Protein AF-0000000082578924 (afdb_homodimer)

Foldseek 3Di:
DPPPPPPPPDDPDAWDWDDDPQWIWTQGPPGDIDIHHPVVVVVVVVVVVVVVVVVVVVVVVVVPDD/DPPPPPPPPDDPDAWDWDDDPQWIWTQGPPRDIDIHHPVVVVVVVVVVVVVVVVVVVVVVVVVPPD

pLDDT: mean 81.55, std 20.31, range [29.62, 98.5]

Secondary structure (DSSP, 8-state):
----------B-SPPEEEEETTEEEEE-GGG-EEEE-HHHHHHHHHHHHHHHHHHHHHHHHHTS--/----------B-SPPEEEEETTEEEEE-GGG-EEEE-HHHHHHHHHHHHHHHHHHHHHHHHHTS--

Structure (mmCIF, N/CA/C/O backbone):
data_AF-0000000082578924-model_v1
#
loop_
_entity.id
_entity.type
_entity.pdbx_description
1 polymer 'Uncharacterized protein'
#
loop_
_atom_site.group_PDB
_atom_site.id
_atom_site.type_symbol
_atom_site.label_atom_id
_atom_site.label_alt_id
_atom_site.label_comp_id
_atom_site.label_asym_id
_atom_site.label_entity_id
_atom_site.label_seq_id
_atom_site.pdbx_PDB_ins_code
_atom_site.Cartn_x
_atom_site.Cartn_y
_atom_site.Cartn_z
_atom_site.occupancy
_atom_site.B_iso_or_equiv
_atom_site.auth_seq_id
_atom_site.auth_comp_id
_atom_site.auth_asym_id
_atom_site.auth_atom_id
_atom_site.pdbx_PDB_model_num
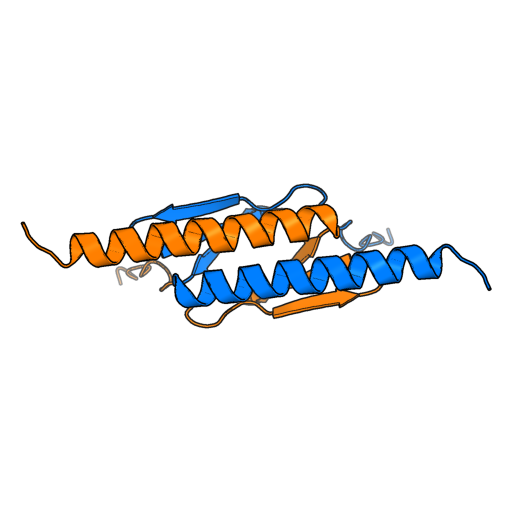ATOM 1 N N . MET A 1 1 ? -7.992 31.609 -16.219 1 29.62 1 MET A N 1
ATOM 2 C CA . MET A 1 1 ? -8.766 30.797 -15.289 1 29.62 1 MET A CA 1
ATOM 3 C C . MET A 1 1 ? -7.844 29.922 -14.438 1 29.62 1 MET A C 1
ATOM 5 O O . MET A 1 1 ? -7.117 29.078 -14.961 1 29.62 1 MET A O 1
ATOM 9 N N . GLY A 1 2 ? -7.016 30.5 -13.609 1 34.06 2 GLY A N 1
ATOM 10 C CA . GLY A 1 2 ? -5.934 29.906 -12.844 1 34.06 2 GLY A CA 1
ATOM 11 C C . GLY A 1 2 ? -6.324 28.609 -12.172 1 34.06 2 GLY A C 1
ATOM 12 O O . GLY A 1 2 ? -7.094 28.609 -11.203 1 34.06 2 GLY A O 1
ATOM 13 N N . GLN A 1 3 ? -6.754 27.672 -12.914 1 36.97 3 GLN A N 1
ATOM 14 C CA . GLN A 1 3 ? -7.219 26.422 -12.328 1 36.97 3 GLN A CA 1
ATOM 15 C C . GLN A 1 3 ? -6.293 25.969 -11.203 1 36.97 3 GLN A C 1
ATOM 17 O O . GLN A 1 3 ? -5.105 25.719 -11.43 1 36.97 3 GLN A O 1
ATOM 22 N N . LYS A 1 4 ? -6.391 26.547 -10.062 1 37.34 4 LYS A N 1
ATOM 23 C CA . LYS A 1 4 ? -5.66 26.109 -8.867 1 37.34 4 LYS A CA 1
ATOM 24 C C . LYS A 1 4 ? -5.566 24.594 -8.805 1 37.34 4 LYS A C 1
ATOM 26 O O . LYS A 1 4 ? -6.586 23.906 -8.805 1 37.34 4 LYS A O 1
ATOM 31 N N . ILE A 1 5 ? -4.918 24.016 -9.664 1 42.53 5 ILE A N 1
ATOM 32 C CA . ILE A 1 5 ? -4.688 22.594 -9.43 1 42.53 5 ILE A CA 1
ATOM 33 C C . ILE A 1 5 ? -4.594 22.328 -7.934 1 42.53 5 ILE A C 1
ATOM 35 O O . ILE A 1 5 ? -3.68 22.812 -7.262 1 42.53 5 ILE A O 1
ATOM 39 N N . SER A 1 6 ? -5.641 22.5 -7.27 1 46.88 6 SER A N 1
ATOM 40 C CA . SER A 1 6 ? -5.621 22.156 -5.852 1 46.88 6 SER A CA 1
ATOM 41 C C . SER A 1 6 ? -4.941 20.812 -5.621 1 46.88 6 SER A C 1
ATOM 43 O O . SER A 1 6 ? -5.141 19.875 -6.387 1 46.88 6 SER A O 1
ATOM 45 N N . PRO A 1 7 ? -3.699 20.844 -5.16 1 52.88 7 PRO A N 1
ATOM 46 C CA . PRO A 1 7 ? -3.066 19.562 -4.828 1 52.88 7 PRO A CA 1
ATOM 47 C C . PRO A 1 7 ? -4.078 18.484 -4.418 1 52.88 7 PRO A C 1
ATOM 49 O O . PRO A 1 7 ? -5.117 18.812 -3.836 1 52.88 7 PRO A O 1
ATOM 52 N N . ALA A 1 8 ? -4.344 17.578 -5.312 1 62.62 8 ALA A N 1
ATOM 53 C CA . ALA A 1 8 ? -5.324 16.531 -5.027 1 62.62 8 ALA A CA 1
ATOM 54 C C . ALA A 1 8 ? -5.383 16.234 -3.531 1 62.62 8 ALA A C 1
ATOM 56 O O . ALA A 1 8 ? -4.355 16.234 -2.848 1 62.62 8 ALA A O 1
ATOM 57 N N . GLU A 1 9 ? -6.465 16.641 -2.877 1 82.75 9 GLU A N 1
ATOM 58 C CA . GLU A 1 9 ? -6.699 16.266 -1.482 1 82.75 9 GLU A CA 1
ATOM 59 C C . GLU A 1 9 ? -6.332 14.812 -1.226 1 82.75 9 GLU A C 1
ATOM 61 O O . GLU A 1 9 ? -6.598 13.938 -2.059 1 82.75 9 GLU A O 1
ATOM 66 N N . PRO A 1 10 ? -5.543 14.594 -0.191 1 90.19 10 PRO A N 1
ATOM 67 C CA . PRO A 1 10 ? -5.203 13.203 0.144 1 90.19 10 PRO A CA 1
ATOM 68 C C . PRO A 1 10 ? -6.438 12.312 0.273 1 90.19 10 PRO A C 1
ATOM 70 O O . PRO A 1 10 ? -7.473 12.758 0.774 1 90.19 10 PRO A O 1
ATOM 73 N N . ALA A 1 11 ? -6.301 11.109 -0.354 1 91.19 11 ALA A N 1
ATOM 74 C CA . ALA A 1 11 ? -7.402 10.156 -0.279 1 91.19 11 ALA A CA 1
ATOM 75 C C . ALA A 1 11 ? -7.723 9.797 1.17 1 91.19 11 ALA A C 1
ATOM 77 O O . ALA A 1 11 ? -6.82 9.516 1.962 1 91.19 11 ALA A O 1
ATOM 78 N N . GLU A 1 12 ? -8.992 9.828 1.505 1 92.62 12 GLU A N 1
ATOM 79 C CA . GLU A 1 12 ? -9.43 9.453 2.846 1 92.62 12 GLU A CA 1
ATOM 80 C C . GLU A 1 12 ? -9.797 7.973 2.914 1 92.62 12 GLU A C 1
ATOM 82 O O . GLU A 1 12 ? -9.805 7.379 3.994 1 92.62 12 GLU A O 1
ATOM 87 N N . ASP A 1 13 ? -10.172 7.496 1.683 1 91.31 13 ASP A N 1
ATOM 88 C CA . ASP A 1 13 ? -10.516 6.078 1.634 1 91.31 13 ASP A CA 1
ATOM 89 C C . ASP A 1 13 ? -9.273 5.227 1.354 1 91.31 13 ASP A C 1
ATOM 91 O O . ASP A 1 13 ? -8.469 5.562 0.488 1 91.31 13 ASP A O 1
ATOM 95 N N . PRO A 1 14 ? -9.125 4.164 2.109 1 93.25 14 PRO A N 1
ATOM 96 C CA . PRO A 1 14 ? -8 3.262 1.853 1 93.25 14 PRO A CA 1
ATOM 97 C C . PRO A 1 14 ? -8.102 2.566 0.497 1 93.25 14 PRO A C 1
ATOM 99 O O . PRO A 1 14 ? -9.195 2.445 -0.059 1 93.25 14 PRO A O 1
ATOM 102 N N . GLY A 1 15 ? -6.992 2.148 0.042 1 91.31 15 GLY A N 1
ATOM 103 C CA . GLY A 1 15 ? -6.984 1.265 -1.113 1 91.31 15 GLY A CA 1
ATOM 104 C C . GLY A 1 15 ? -7.512 -0.124 -0.806 1 91.31 15 GLY A C 1
ATOM 105 O O . GLY A 1 15 ? -7.594 -0.519 0.359 1 91.31 15 GLY A O 1
ATOM 106 N N . VAL A 1 16 ? -7.902 -0.778 -1.929 1 93.94 16 VAL A N 1
ATOM 107 C CA . VAL A 1 16 ? -8.359 -2.156 -1.802 1 93.94 16 VAL A CA 1
ATOM 108 C C . VAL A 1 16 ? -7.281 -3.109 -2.311 1 93.94 16 VAL A C 1
ATOM 110 O O . VAL A 1 16 ? -6.805 -2.971 -3.439 1 93.94 16 VAL A O 1
ATOM 113 N N . ALA A 1 17 ? -6.863 -3.971 -1.396 1 95.06 17 ALA A N 1
ATOM 114 C CA . ALA A 1 17 ? -5.848 -4.961 -1.752 1 95.06 17 ALA A CA 1
ATOM 115 C C . ALA A 1 17 ? -6.445 -6.363 -1.81 1 95.06 17 ALA A C 1
ATOM 117 O O . ALA A 1 17 ? -7.094 -6.805 -0.86 1 95.06 17 ALA A O 1
ATOM 118 N N . THR A 1 18 ? -6.164 -7.027 -2.936 1 95.44 18 THR A N 1
ATOM 119 C CA . THR A 1 18 ? -6.688 -8.383 -3.1 1 95.44 18 THR A CA 1
ATOM 120 C C . THR A 1 18 ? -5.598 -9.328 -3.596 1 95.44 18 THR A C 1
ATOM 122 O O . THR A 1 18 ? -4.637 -8.891 -4.23 1 95.44 18 THR A O 1
ATOM 125 N N . ALA A 1 19 ? -5.777 -10.555 -3.221 1 95.88 19 ALA A N 1
ATOM 126 C CA . ALA A 1 19 ? -4.898 -11.617 -3.703 1 95.88 19 ALA A CA 1
ATOM 127 C C . ALA A 1 19 ? -5.57 -12.43 -4.805 1 95.88 19 ALA A C 1
ATOM 129 O O . ALA A 1 19 ? -6.695 -12.906 -4.633 1 95.88 19 ALA A O 1
ATOM 130 N N . GLU A 1 20 ? -4.828 -12.523 -5.902 1 93.19 20 GLU A N 1
ATOM 131 C CA . GLU A 1 20 ? -5.344 -13.305 -7.02 1 93.19 20 GLU A CA 1
ATOM 132 C C . GLU A 1 20 ? -4.227 -14.07 -7.719 1 93.19 20 GLU A C 1
ATOM 134 O O . GLU A 1 20 ? -3.324 -13.469 -8.305 1 93.19 20 GLU A O 1
ATOM 139 N N . GLN A 1 21 ? -4.336 -15.398 -7.68 1 91.88 21 GLN A N 1
ATOM 140 C CA . GLN A 1 21 ? -3.416 -16.297 -8.367 1 91.88 21 GLN A CA 1
ATOM 141 C C . GLN A 1 21 ? -1.971 -16.016 -7.969 1 91.88 21 GLN A C 1
ATOM 143 O O . GLN A 1 21 ? -1.092 -15.906 -8.828 1 91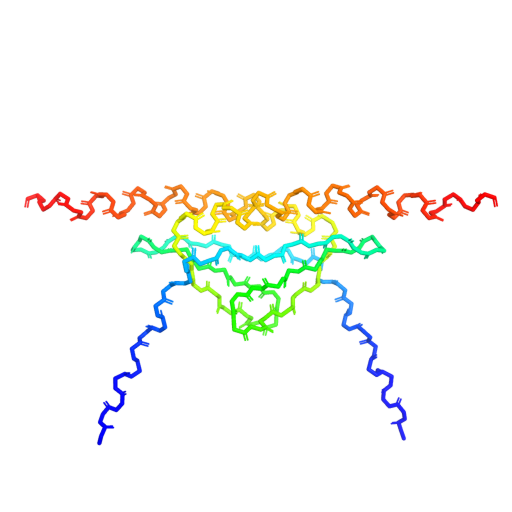.88 21 GLN A O 1
ATOM 148 N N . GLY A 1 22 ? -1.767 -15.719 -6.816 1 95.44 22 GLY A N 1
ATOM 149 C CA . GLY A 1 22 ? -0.418 -15.562 -6.293 1 95.44 22 GLY A CA 1
ATOM 150 C C . GLY A 1 22 ? 0.117 -14.156 -6.434 1 95.44 22 GLY A C 1
ATOM 151 O O . GLY A 1 22 ? 1.311 -13.914 -6.242 1 95.44 22 GLY A O 1
ATOM 152 N N . VAL A 1 23 ? -0.797 -13.234 -6.898 1 94.06 23 VAL A N 1
ATOM 153 C CA . VAL A 1 23 ? -0.417 -11.844 -7.102 1 94.06 23 VAL A CA 1
ATOM 154 C C . VAL A 1 23 ? -1.31 -10.93 -6.258 1 94.06 23 VAL A C 1
ATOM 156 O O . VAL A 1 23 ? -2.463 -11.273 -5.98 1 94.06 23 VAL A O 1
ATOM 159 N N . VAL A 1 24 ? -0.687 -9.828 -5.816 1 95.12 24 VAL A N 1
ATOM 160 C CA . VAL A 1 24 ? -1.464 -8.844 -5.062 1 95.12 24 VAL A CA 1
ATOM 161 C C . VAL A 1 24 ? -1.879 -7.699 -5.984 1 95.12 24 VAL A C 1
ATOM 163 O O . VAL A 1 24 ? -1.05 -7.148 -6.715 1 95.12 24 VAL A O 1
ATOM 166 N N . LEU A 1 25 ? -3.174 -7.383 -5.957 1 92.81 25 LEU A N 1
ATOM 167 C CA . LEU A 1 25 ? -3.723 -6.242 -6.68 1 92.81 25 LEU A CA 1
ATOM 168 C C . LEU A 1 25 ? -4.121 -5.129 -5.711 1 92.81 25 LEU A C 1
ATOM 170 O O . LEU A 1 25 ? -4.801 -5.379 -4.719 1 92.81 25 LEU A O 1
ATOM 174 N N . LEU A 1 26 ? -3.561 -3.969 -5.953 1 91.38 26 LEU A N 1
ATOM 175 C CA . LEU A 1 26 ? -3.967 -2.801 -5.18 1 91.38 26 LEU A CA 1
ATOM 176 C C . LEU A 1 26 ? -4.781 -1.837 -6.035 1 91.38 26 LEU A C 1
ATOM 178 O O . LEU A 1 26 ? -4.277 -1.309 -7.031 1 91.38 26 LEU A O 1
ATOM 182 N N . ASP A 1 27 ? -5.988 -1.695 -5.633 1 87.81 27 ASP A N 1
ATOM 183 C CA . ASP A 1 27 ? -6.855 -0.686 -6.234 1 87.81 27 ASP A CA 1
ATOM 184 C C . ASP A 1 27 ? -6.879 0.589 -5.395 1 87.81 27 ASP A C 1
ATOM 186 O O . ASP A 1 27 ? -7.48 0.617 -4.316 1 87.81 27 ASP A O 1
ATOM 190 N N . GLY A 1 28 ? -5.98 1.519 -5.715 1 79.56 28 GLY A N 1
ATOM 191 C CA . GLY A 1 28 ? -5.914 2.791 -5.016 1 79.56 28 GLY A CA 1
ATOM 192 C C . GLY A 1 28 ? -6.957 3.787 -5.488 1 79.56 28 GLY A C 1
ATOM 193 O O . GLY A 1 28 ? -7.816 3.451 -6.305 1 79.56 28 GLY A O 1
ATOM 194 N N . PRO A 1 29 ? -6.859 4.977 -4.836 1 68.88 29 PRO A N 1
ATOM 195 C CA . PRO A 1 29 ? -7.738 6.055 -5.293 1 68.88 29 PRO A CA 1
ATOM 196 C C . PRO A 1 29 ? -7.461 6.473 -6.734 1 68.88 29 PRO A C 1
ATOM 198 O O . PRO A 1 29 ? -6.344 6.285 -7.23 1 68.88 29 PRO A O 1
ATOM 201 N N . ASP A 1 30 ? -8.648 6.773 -7.586 1 64.81 30 ASP A N 1
ATOM 202 C CA . ASP A 1 30 ? -8.656 7.312 -8.945 1 64.81 30 ASP A CA 1
ATOM 203 C C . ASP A 1 30 ? -8.523 6.195 -9.977 1 64.81 30 ASP A C 1
ATOM 205 O O . ASP A 1 30 ? -8.109 6.441 -11.109 1 64.81 30 ASP A O 1
ATOM 209 N N . GLY A 1 31 ? -8.5 5.043 -9.555 1 67.19 31 GLY A N 1
ATOM 210 C CA . GLY A 1 31 ? -8.5 3.939 -10.508 1 67.19 31 GLY A CA 1
ATOM 211 C C . GLY A 1 31 ? -7.121 3.354 -10.742 1 67.19 31 GLY A C 1
ATOM 212 O O . GLY A 1 31 ? -6.879 2.705 -11.758 1 67.19 31 GLY A O 1
ATOM 213 N N . VAL A 1 32 ? -6.25 3.725 -9.805 1 68.25 32 VAL A N 1
ATOM 214 C CA . VAL A 1 32 ? -4.906 3.164 -9.914 1 68.25 32 VAL A CA 1
ATOM 215 C C . VAL A 1 32 ? -4.926 1.692 -9.508 1 68.25 32 VAL A C 1
ATOM 217 O O . VAL A 1 32 ? -5.438 1.343 -8.445 1 68.25 32 VAL A O 1
ATOM 220 N N . ALA A 1 33 ? -4.598 0.827 -10.547 1 78.19 33 ALA A N 1
ATOM 221 C CA . ALA A 1 33 ? -4.469 -0.602 -10.273 1 78.19 33 ALA A CA 1
ATOM 222 C C . ALA A 1 33 ? -3.02 -1.061 -10.414 1 78.19 33 ALA A C 1
ATOM 224 O O . ALA A 1 33 ? -2.404 -0.883 -11.469 1 78.19 33 ALA A O 1
ATOM 225 N N . ILE A 1 34 ? -2.475 -1.57 -9.281 1 84.75 34 ILE A N 1
ATOM 226 C CA . ILE A 1 34 ? -1.1 -2.055 -9.242 1 84.75 34 ILE A CA 1
ATOM 227 C C . ILE A 1 34 ? -1.087 -3.545 -8.914 1 84.75 34 ILE A C 1
ATOM 229 O O . ILE A 1 34 ? -1.814 -3.998 -8.023 1 84.75 34 ILE A O 1
ATOM 233 N N . ALA A 1 35 ? -0.303 -4.168 -9.75 1 90.19 35 ALA A N 1
ATOM 234 C CA . ALA A 1 35 ? -0.047 -5.57 -9.438 1 90.19 35 ALA A CA 1
ATOM 235 C C . ALA A 1 35 ? 1.362 -5.762 -8.883 1 90.19 35 ALA A C 1
ATOM 237 O O . ALA A 1 35 ? 2.328 -5.227 -9.43 1 90.19 35 ALA A O 1
ATOM 238 N N . MET A 1 36 ? 1.429 -6.551 -7.742 1 93.12 36 MET A N 1
ATOM 239 C CA . MET A 1 36 ? 2.707 -6.773 -7.07 1 93.12 36 MET A CA 1
ATOM 240 C C . MET A 1 36 ? 2.871 -8.242 -6.691 1 93.12 36 MET A C 1
ATOM 242 O O . MET A 1 36 ? 1.883 -8.953 -6.508 1 93.12 36 MET A O 1
ATOM 246 N N . THR A 1 37 ? 4.188 -8.633 -6.633 1 95.56 37 THR A N 1
ATOM 247 C CA . THR A 1 37 ? 4.465 -9.914 -5.996 1 95.56 37 THR A CA 1
ATOM 248 C C . THR A 1 37 ? 4.121 -9.867 -4.512 1 95.56 37 THR A C 1
ATOM 250 O O . THR A 1 37 ? 4.047 -8.789 -3.918 1 95.56 37 THR A O 1
ATOM 253 N N . PRO A 1 38 ? 3.895 -11.055 -3.957 1 96.81 38 PRO A N 1
ATOM 254 C CA . PRO A 1 38 ? 3.607 -11.086 -2.52 1 96.81 38 PRO A CA 1
ATOM 255 C C . PRO A 1 38 ? 4.695 -10.414 -1.687 1 96.81 38 PRO A C 1
ATOM 257 O O . PRO A 1 38 ? 4.391 -9.672 -0.747 1 96.81 38 PRO A O 1
ATOM 260 N N . ARG A 1 39 ? 5.848 -10.578 -2.086 1 96.88 39 ARG A N 1
ATOM 261 C CA . ARG A 1 39 ? 6.953 -9.977 -1.343 1 96.88 39 ARG A CA 1
ATOM 262 C C . ARG A 1 39 ? 6.918 -8.453 -1.436 1 96.88 39 ARG A C 1
ATOM 264 O O . ARG A 1 39 ? 7.047 -7.766 -0.423 1 96.88 39 ARG A O 1
ATOM 271 N N . ALA A 1 40 ? 6.762 -7.961 -2.605 1 96.12 40 ALA A N 1
ATOM 272 C CA . ALA A 1 40 ? 6.691 -6.516 -2.82 1 96.12 40 ALA A CA 1
ATOM 273 C C . ALA A 1 40 ? 5.504 -5.91 -2.078 1 96.12 40 ALA A C 1
ATOM 275 O O . ALA A 1 40 ? 5.621 -4.84 -1.474 1 96.12 40 ALA A O 1
ATOM 276 N N . ALA A 1 41 ? 4.41 -6.559 -2.131 1 96.19 41 ALA A N 1
ATOM 277 C CA . ALA A 1 41 ? 3.197 -6.082 -1.473 1 96.19 41 ALA A CA 1
ATOM 278 C C . ALA A 1 41 ? 3.385 -6.012 0.04 1 96.19 41 ALA A C 1
ATOM 280 O O . ALA A 1 41 ? 2.967 -5.043 0.679 1 96.19 41 ALA A O 1
ATOM 281 N N . GLU A 1 42 ? 3.961 -7.027 0.547 1 97.94 42 GLU A N 1
ATOM 282 C CA . GLU A 1 42 ? 4.184 -7.047 1.99 1 97.94 42 GLU A CA 1
ATOM 283 C C . GLU A 1 42 ? 5.082 -5.895 2.428 1 97.94 42 GLU A C 1
ATOM 285 O O . GLU A 1 42 ? 4.766 -5.188 3.389 1 97.94 42 GLU A O 1
ATOM 290 N N . GLU A 1 43 ? 6.086 -5.676 1.727 1 97.38 43 GLU A N 1
ATOM 291 C CA . GLU A 1 43 ? 7 -4.59 2.064 1 97.38 43 GLU A CA 1
ATOM 292 C C . GLU A 1 43 ? 6.34 -3.23 1.874 1 97.38 43 GLU A C 1
ATOM 294 O O . GLU A 1 43 ? 6.504 -2.33 2.701 1 97.38 43 GLU A O 1
ATOM 299 N N . THR A 1 44 ? 5.609 -3.088 0.732 1 95.81 44 THR A N 1
ATOM 300 C CA . THR A 1 44 ? 4.875 -1.848 0.501 1 95.81 44 THR A CA 1
ATOM 301 C C . THR A 1 44 ? 3.912 -1.567 1.65 1 95.81 44 THR A C 1
ATOM 303 O O . THR A 1 44 ? 3.82 -0.436 2.129 1 95.81 44 THR A O 1
ATOM 306 N N . GLY A 1 45 ? 3.199 -2.652 2.037 1 97.19 45 GLY A N 1
ATOM 307 C CA . GLY A 1 45 ? 2.27 -2.504 3.145 1 97.19 45 GLY A CA 1
ATOM 308 C C . GLY A 1 45 ? 2.938 -2.039 4.426 1 97.19 45 GLY A C 1
ATOM 309 O O . GLY A 1 45 ? 2.441 -1.132 5.098 1 97.19 45 GLY A O 1
ATOM 310 N N . ARG A 1 46 ? 4.051 -2.613 4.797 1 98.38 46 ARG A N 1
ATOM 311 C CA . ARG A 1 46 ? 4.781 -2.252 6.008 1 98.38 46 ARG A CA 1
ATOM 312 C C . ARG A 1 46 ? 5.27 -0.808 5.941 1 98.38 46 ARG A C 1
ATOM 314 O O . ARG A 1 46 ? 5.207 -0.079 6.934 1 98.38 46 ARG A O 1
ATOM 321 N N . ARG A 1 47 ? 5.668 -0.385 4.797 1 97.38 47 ARG A N 1
ATOM 322 C CA . ARG A 1 47 ? 6.133 0.985 4.605 1 97.38 47 ARG A CA 1
ATOM 323 C C . ARG A 1 47 ? 4.984 1.979 4.746 1 97.38 47 ARG A C 1
ATOM 325 O O . ARG A 1 47 ? 5.16 3.061 5.312 1 97.38 47 ARG A O 1
ATOM 332 N N . LEU A 1 48 ? 3.85 1.548 4.211 1 97.12 48 LEU A N 1
ATOM 333 C CA . LEU A 1 48 ? 2.672 2.402 4.324 1 97.12 48 LEU A CA 1
ATOM 334 C C . LEU A 1 48 ? 2.295 2.613 5.785 1 97.12 48 LEU A C 1
ATOM 336 O O . LEU A 1 48 ? 1.985 3.736 6.195 1 97.12 48 LEU A O 1
ATOM 340 N N . VAL A 1 49 ? 2.328 1.558 6.59 1 98.5 49 VAL A N 1
ATOM 341 C CA . VAL A 1 49 ? 1.97 1.646 8 1 98.5 49 VAL A CA 1
ATOM 342 C C . VAL A 1 49 ? 2.959 2.553 8.727 1 98.5 49 VAL A C 1
ATOM 344 O O . VAL A 1 49 ? 2.557 3.424 9.508 1 98.5 49 VAL A O 1
ATOM 347 N N . ALA A 1 50 ? 4.203 2.369 8.445 1 98.38 50 ALA A N 1
ATOM 348 C CA . ALA A 1 50 ? 5.223 3.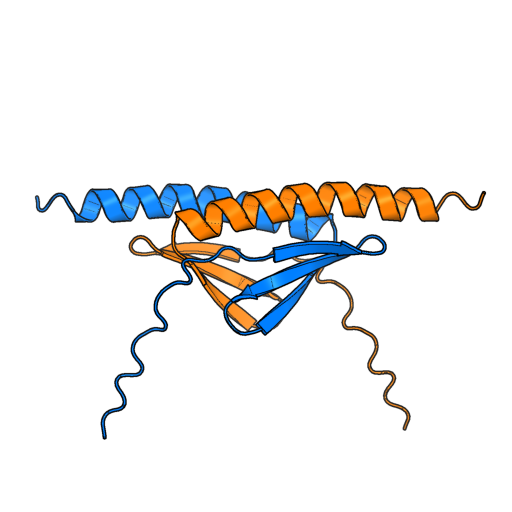197 9.086 1 98.38 50 ALA A CA 1
ATOM 349 C C . ALA A 1 50 ? 5.055 4.668 8.703 1 98.38 50 ALA A C 1
ATOM 351 O O . ALA A 1 50 ? 5.129 5.547 9.562 1 98.38 50 ALA A O 1
ATOM 352 N N . ALA A 1 51 ? 4.863 4.941 7.441 1 97.69 51 ALA A N 1
ATOM 353 C CA . ALA A 1 51 ? 4.68 6.305 6.957 1 97.69 51 ALA A CA 1
ATOM 354 C C . ALA A 1 51 ? 3.438 6.941 7.574 1 97.69 51 ALA A C 1
ATOM 356 O O . ALA A 1 51 ? 3.43 8.141 7.871 1 97.69 51 ALA A O 1
ATOM 357 N N . ALA A 1 52 ? 2.383 6.18 7.738 1 97.75 52 ALA A N 1
ATOM 358 C CA . ALA A 1 52 ? 1.15 6.664 8.352 1 97.75 52 ALA A CA 1
ATOM 359 C C . ALA A 1 52 ? 1.408 7.168 9.773 1 97.75 52 ALA A C 1
ATOM 361 O O . ALA A 1 52 ? 0.92 8.234 10.156 1 97.75 52 ALA A O 1
ATOM 362 N N . HIS A 1 53 ? 2.137 6.352 10.469 1 97.5 53 HIS A N 1
ATOM 363 C CA . HIS A 1 53 ? 2.457 6.73 11.844 1 97.5 53 HIS A CA 1
ATOM 364 C C . HIS A 1 53 ? 3.268 8.023 11.883 1 97.5 53 HIS A C 1
ATOM 366 O O . HIS A 1 53 ? 3.004 8.898 12.711 1 97.5 53 HIS A O 1
ATOM 372 N N . GLU A 1 54 ? 4.219 8.125 10.992 1 97.06 54 GLU A N 1
ATOM 373 C CA . GLU A 1 54 ? 5.027 9.336 10.906 1 97.06 54 GLU A CA 1
ATOM 374 C C . GLU A 1 54 ? 4.176 10.547 10.547 1 97.06 54 GLU A C 1
ATOM 376 O O . GLU A 1 54 ? 4.309 11.609 11.148 1 97.06 54 GLU A O 1
ATOM 381 N N . ALA A 1 55 ? 3.334 10.398 9.648 1 96.69 55 ALA A N 1
ATOM 382 C CA . ALA A 1 55 ? 2.471 11.484 9.195 1 96.69 55 ALA A CA 1
ATOM 383 C C . ALA A 1 55 ? 1.544 11.953 10.312 1 96.69 55 ALA A C 1
ATOM 385 O O . ALA A 1 55 ? 1.305 13.156 10.469 1 96.69 55 ALA A O 1
ATOM 386 N N . ALA A 1 56 ? 0.974 11.039 11 1 95.75 56 ALA A N 1
ATOM 387 C CA . ALA A 1 56 ? 0.094 11.375 12.117 1 95.75 56 ALA A CA 1
ATOM 388 C C . ALA A 1 56 ? 0.82 12.234 13.148 1 95.75 56 ALA A C 1
ATOM 390 O O . ALA A 1 56 ? 0.232 13.156 13.719 1 95.75 56 ALA A O 1
ATOM 391 N N . SER A 1 57 ? 2.059 11.906 13.273 1 94.94 57 SER A N 1
ATOM 392 C CA . SER A 1 57 ? 2.861 12.648 14.242 1 94.94 57 SER A CA 1
ATOM 393 C C . SER A 1 57 ? 3.162 14.055 13.742 1 94.94 57 SER A C 1
ATOM 395 O O . SER A 1 57 ? 3.311 14.984 14.539 1 94.94 57 SER A O 1
ATOM 397 N N . GLN A 1 58 ? 3.344 14.219 12.484 1 92.25 58 GLN A N 1
ATOM 398 C CA . GLN A 1 58 ? 3.627 15.508 11.867 1 92.25 58 GLN A CA 1
ATOM 399 C C . GLN A 1 58 ? 2.426 16.453 11.969 1 92.25 58 GLN A C 1
ATOM 401 O O . GLN A 1 58 ? 2.586 17.656 12.086 1 92.25 58 GLN A O 1
ATOM 406 N N . GLY A 1 59 ? 1.29 15.859 11.641 1 80.56 59 GLY A N 1
ATOM 407 C CA . GLY A 1 59 ? 0.079 16.656 11.719 1 80.56 59 GLY A CA 1
ATOM 408 C C . GLY A 1 59 ? -0.236 17.125 13.125 1 80.56 59 GLY A C 1
ATOM 409 O O . GLY A 1 59 ? -0.82 18.203 13.312 1 80.56 59 GLY A O 1
ATOM 410 N N . SER A 1 60 ? -0.049 16.297 14.094 1 69.5 60 SER A N 1
ATOM 411 C CA . SER A 1 60 ? -0.278 16.688 15.477 1 69.5 60 SER A CA 1
ATOM 412 C C . SER A 1 60 ? 0.68 17.797 15.898 1 69.5 60 SER A C 1
ATOM 414 O O . SER A 1 60 ? 0.326 18.656 16.719 1 69.5 60 SER A O 1
ATOM 416 N N . ALA A 1 61 ? 1.857 17.688 15.422 1 62.88 61 ALA A N 1
ATOM 417 C CA . ALA A 1 61 ? 2.861 18.672 15.82 1 62.88 61 ALA A CA 1
ATOM 418 C C . ALA A 1 61 ? 2.539 20.047 15.25 1 62.88 61 ALA A C 1
ATOM 420 O O . ALA A 1 61 ? 2.877 21.078 15.852 1 62.88 61 ALA A O 1
ATOM 421 N N . GLU A 1 62 ? 2.184 19.953 14.07 1 55.31 62 GLU A N 1
ATOM 422 C CA . GLU A 1 62 ? 1.896 21.266 13.508 1 55.31 62 GLU A CA 1
ATOM 423 C C . GLU A 1 62 ? 0.765 21.953 14.266 1 55.31 62 GLU A C 1
ATOM 425 O O . GLU A 1 62 ? 0.685 23.188 14.289 1 55.31 62 GLU A O 1
ATOM 430 N N . ALA A 1 63 ? -0.249 21.172 14.734 1 53.94 63 ALA A N 1
ATOM 431 C CA . ALA A 1 63 ? -1.324 21.844 15.453 1 53.94 63 ALA A CA 1
ATOM 432 C C . ALA A 1 63 ? -0.783 22.609 16.656 1 53.94 63 ALA A C 1
ATOM 434 O O . ALA A 1 63 ? -1.507 23.375 17.297 1 53.94 63 ALA A O 1
ATOM 435 N N . HIS A 1 64 ? 0.322 22.188 17.25 1 48.09 64 HIS A N 1
ATOM 436 C CA . HIS A 1 64 ? 0.709 23.016 18.391 1 48.09 64 HIS A CA 1
ATOM 437 C C . HIS A 1 64 ? 1.558 24.203 17.953 1 48.09 64 HIS A C 1
ATOM 439 O O . HIS A 1 64 ? 2.666 24.016 17.438 1 48.09 64 HIS A O 1
ATOM 445 N N . PRO A 1 65 ? 0.918 25.25 17.453 1 47.31 65 PRO A N 1
ATOM 446 C CA . PRO A 1 65 ? 1.707 26.469 17.312 1 47.31 65 PRO A CA 1
ATOM 447 C C . PRO A 1 65 ? 2.645 26.719 18.484 1 47.31 65 PRO A C 1
ATOM 449 O O . PRO A 1 65 ? 2.271 26.469 19.641 1 47.31 65 PRO A O 1
ATOM 452 N N . SER A 1 66 ? 3.986 26.359 18.312 1 38.34 66 SER A N 1
ATOM 453 C CA . SER A 1 66 ? 4.738 26.969 19.406 1 38.34 66 SER A CA 1
ATOM 454 C C . SER A 1 66 ? 4.277 28.406 19.656 1 38.34 66 SER A C 1
ATOM 456 O O . SER A 1 66 ? 3.932 29.125 18.719 1 38.34 66 SER A O 1
ATOM 458 N N . MET B 1 1 ? 0.241 -7.812 -35.719 1 30.27 1 MET B N 1
ATOM 459 C CA . MET B 1 1 ? 1.277 -7.883 -34.719 1 30.27 1 MET B CA 1
ATOM 460 C C . MET B 1 1 ? 0.66 -8.016 -33.312 1 30.27 1 MET B C 1
ATOM 462 O O . MET B 1 1 ? -0.036 -7.109 -32.844 1 30.27 1 MET B O 1
ATOM 466 N N . GLY B 1 2 ? -0.047 -9.07 -33.031 1 34.72 2 GLY B N 1
ATOM 467 C CA . GLY B 1 2 ? -0.871 -9.32 -31.859 1 34.72 2 GLY B CA 1
ATOM 468 C C . GLY B 1 2 ? -0.199 -8.922 -30.562 1 34.72 2 GLY B C 1
ATOM 469 O O . GLY B 1 2 ? 0.766 -9.562 -30.141 1 34.72 2 GLY B O 1
ATOM 470 N N . GLN B 1 3 ? 0.116 -7.703 -30.469 1 37.97 3 GLN B N 1
ATOM 471 C CA . GLN B 1 3 ? 0.841 -7.25 -29.281 1 37.97 3 GLN B CA 1
ATOM 472 C C . GLN B 1 3 ? 0.278 -7.883 -28.016 1 37.97 3 GLN B C 1
ATOM 474 O O . GLN B 1 3 ? -0.901 -7.711 -27.703 1 37.97 3 GLN B O 1
ATOM 479 N N . LYS B 1 4 ? 0.615 -9.125 -27.734 1 39.41 4 LYS B N 1
ATOM 480 C CA . LYS B 1 4 ? 0.242 -9.797 -26.484 1 39.41 4 LYS B CA 1
ATOM 481 C C . LYS B 1 4 ? 0.33 -8.836 -25.297 1 39.41 4 LYS B C 1
ATOM 483 O O . LYS B 1 4 ? 1.387 -8.258 -25.047 1 39.41 4 LYS B O 1
ATOM 488 N N . ILE B 1 5 ? -0.466 -7.926 -25.25 1 43.69 5 ILE B N 1
ATOM 489 C CA . ILE B 1 5 ? -0.481 -7.176 -24 1 43.69 5 ILE B CA 1
ATOM 490 C C . ILE B 1 5 ? -0.144 -8.102 -22.828 1 43.69 5 ILE B C 1
ATOM 492 O O . ILE B 1 5 ? -0.893 -9.039 -22.531 1 43.69 5 ILE B O 1
ATOM 496 N N . SER B 1 6 ? 1.013 -8.523 -22.797 1 47.19 6 SER B N 1
ATOM 497 C CA . SER B 1 6 ? 1.4 -9.352 -21.656 1 47.19 6 SER B CA 1
ATOM 498 C C . SER B 1 6 ? 0.958 -8.727 -20.344 1 47.19 6 SER B C 1
ATOM 500 O O . SER B 1 6 ? 1.079 -7.512 -20.156 1 47.19 6 SER B O 1
ATOM 502 N N . PRO B 1 7 ? -0.12 -9.227 -19.766 1 52.91 7 PRO B N 1
ATOM 503 C CA . PRO B 1 7 ? -0.49 -8.703 -18.438 1 52.91 7 PRO B CA 1
ATOM 504 C C . PRO B 1 7 ? 0.711 -8.188 -17.656 1 52.91 7 PRO B C 1
ATOM 506 O O . PRO B 1 7 ? 1.814 -8.727 -17.781 1 52.91 7 PRO B O 1
ATOM 509 N N . ALA B 1 8 ? 0.818 -6.902 -17.578 1 63.28 8 ALA B N 1
ATOM 510 C CA . ALA B 1 8 ? 1.955 -6.316 -16.875 1 63.28 8 ALA B CA 1
ATOM 511 C C . ALA B 1 8 ? 2.424 -7.227 -15.734 1 63.28 8 ALA B C 1
ATOM 513 O O . ALA B 1 8 ? 1.609 -7.859 -15.062 1 63.28 8 ALA B O 1
ATOM 514 N N . GLU B 1 9 ? 3.572 -7.812 -15.891 1 82.81 9 GLU B N 1
ATOM 515 C CA . GLU B 1 9 ? 4.195 -8.594 -14.82 1 82.81 9 GLU B CA 1
ATOM 516 C C . GLU B 1 9 ? 4.086 -7.875 -13.477 1 82.81 9 GLU B C 1
ATOM 518 O O . GLU B 1 9 ? 4.227 -6.652 -13.406 1 82.81 9 GLU B O 1
ATOM 523 N N . PRO B 1 10 ? 3.625 -8.594 -12.477 1 90.25 10 PRO B N 1
ATOM 524 C CA . PRO B 1 10 ? 3.557 -7.98 -11.148 1 90.25 10 PRO B CA 1
ATOM 525 C C . PRO B 1 10 ? 4.879 -7.348 -10.719 1 90.25 10 PRO B C 1
ATOM 527 O O . PRO B 1 10 ? 5.949 -7.887 -11.016 1 90.25 10 PRO B O 1
ATOM 530 N N . ALA B 1 11 ? 4.738 -6.129 -10.172 1 91.38 11 ALA B N 1
ATOM 531 C CA . ALA B 1 11 ? 5.93 -5.426 -9.703 1 91.38 11 ALA B CA 1
ATOM 532 C C . ALA B 1 11 ? 6.656 -6.238 -8.633 1 91.38 11 ALA B C 1
ATOM 534 O O . ALA B 1 11 ? 6.031 -6.746 -7.703 1 91.38 11 ALA B O 1
ATOM 535 N N . GLU B 1 12 ? 7.961 -6.344 -8.773 1 92.75 12 GLU B N 1
ATOM 536 C CA . GLU B 1 12 ? 8.773 -7.051 -7.789 1 92.75 12 GLU B CA 1
ATOM 537 C C . GLU B 1 12 ? 9.328 -6.09 -6.742 1 92.75 12 GLU B C 1
ATOM 539 O O . GLU B 1 12 ? 9.688 -6.508 -5.637 1 92.75 12 GLU B O 1
ATOM 544 N N . ASP B 1 13 ? 9.414 -4.816 -7.219 1 91.44 13 ASP B N 1
ATOM 545 C CA . ASP B 1 13 ? 9.906 -3.812 -6.277 1 91.44 13 ASP B CA 1
ATOM 546 C C . ASP B 1 13 ? 8.75 -3.199 -5.484 1 91.44 13 ASP B C 1
ATOM 548 O O . ASP B 1 13 ? 7.711 -2.859 -6.051 1 91.44 13 ASP B O 1
ATOM 552 N N . PRO B 1 14 ? 8.93 -3.09 -4.199 1 93.31 14 PRO B N 1
ATOM 553 C CA . PRO B 1 14 ? 7.898 -2.445 -3.385 1 93.31 14 PRO B CA 1
ATOM 554 C C . PRO B 1 14 ? 7.727 -0.964 -3.713 1 93.31 14 PRO B C 1
ATOM 556 O O . PRO B 1 14 ? 8.641 -0.335 -4.242 1 93.31 14 PRO B O 1
ATOM 559 N N . GLY B 1 15 ? 6.602 -0.486 -3.385 1 91.44 15 GLY B N 1
ATOM 560 C CA . GLY B 1 15 ? 6.402 0.954 -3.422 1 91.44 15 GLY B CA 1
ATOM 561 C C . GLY B 1 15 ? 7.148 1.69 -2.328 1 91.44 15 GLY B C 1
ATOM 562 O O . GLY B 1 15 ? 7.57 1.085 -1.342 1 91.44 15 GLY B O 1
ATOM 563 N N . VAL B 1 16 ? 7.309 2.994 -2.623 1 94.06 16 VAL B N 1
ATOM 564 C CA . VAL B 1 16 ? 7.949 3.85 -1.629 1 94.06 16 VAL B CA 1
ATOM 565 C C . VAL B 1 16 ? 6.898 4.723 -0.944 1 94.06 16 VAL B C 1
ATOM 567 O O . VAL B 1 16 ? 6.137 5.426 -1.61 1 94.06 16 VAL B O 1
ATOM 570 N N . ALA B 1 17 ? 6.832 4.543 0.359 1 95.06 17 ALA B N 1
ATOM 571 C CA . ALA B 1 17 ? 5.887 5.332 1.146 1 95.06 17 ALA B CA 1
ATOM 572 C C . ALA B 1 17 ? 6.613 6.355 2.01 1 95.06 17 ALA B C 1
ATOM 574 O O . ALA B 1 17 ? 7.535 6.012 2.752 1 95.06 17 ALA B O 1
ATOM 575 N N . THR B 1 18 ? 6.137 7.609 1.909 1 95.5 18 THR B N 1
ATOM 576 C CA . THR B 1 18 ? 6.762 8.672 2.688 1 95.5 18 THR B CA 1
ATOM 577 C C . THR B 1 18 ? 5.703 9.531 3.377 1 95.5 18 THR B C 1
ATOM 579 O O . THR B 1 18 ? 4.559 9.602 2.918 1 95.5 18 THR B O 1
ATOM 582 N N . ALA B 1 19 ? 6.121 10.07 4.484 1 96 19 ALA B N 1
ATOM 583 C CA . ALA B 1 19 ? 5.277 11.016 5.211 1 96 19 ALA B CA 1
ATOM 584 C C . ALA B 1 19 ? 5.738 12.453 4.973 1 96 19 ALA B C 1
ATOM 586 O O . ALA B 1 19 ? 6.918 12.773 5.141 1 96 19 ALA B O 1
ATOM 587 N N . GLU B 1 20 ? 4.754 13.242 4.574 1 93.44 20 GLU B N 1
ATOM 588 C CA . GLU B 1 20 ? 5.055 14.656 4.344 1 93.44 20 GLU B CA 1
ATOM 589 C C . GLU B 1 20 ? 3.898 15.547 4.781 1 93.44 20 GLU B C 1
ATOM 591 O O . GLU B 1 20 ? 2.809 15.484 4.211 1 93.44 20 GLU B O 1
ATOM 596 N N . GLN B 1 21 ? 4.164 16.391 5.762 1 92 21 GLN B N 1
ATOM 597 C CA . GLN B 1 21 ? 3.209 17.391 6.246 1 92 21 GLN B CA 1
ATOM 598 C C . GLN B 1 21 ? 1.895 16.734 6.656 1 92 21 GLN B C 1
ATOM 600 O O . GLN B 1 21 ? 0.818 17.188 6.277 1 92 21 GLN B O 1
ATOM 605 N N . GLY B 1 22 ? 1.95 15.656 7.207 1 95.5 22 GLY B N 1
ATOM 606 C CA . GLY B 1 22 ? 0.772 15 7.758 1 95.5 22 GLY B CA 1
ATOM 607 C C . GLY B 1 22 ? 0.053 14.125 6.75 1 95.5 22 GLY B C 1
ATOM 608 O O . GLY B 1 22 ? -1.067 13.672 7 1 95.5 22 GLY B O 1
ATOM 609 N N . VAL B 1 23 ? 0.705 13.984 5.551 1 94.12 23 VAL B N 1
ATOM 610 C CA . VAL B 1 23 ? 0.118 13.18 4.484 1 94.12 23 VAL B CA 1
ATOM 611 C C . VAL B 1 23 ? 1.085 12.07 4.086 1 94.12 23 VAL B C 1
ATOM 613 O O . VAL B 1 23 ? 2.303 12.219 4.215 1 94.12 23 VAL B O 1
ATOM 616 N N . VAL B 1 24 ? 0.459 10.93 3.668 1 95.06 24 VAL B N 1
ATOM 617 C CA . VAL B 1 24 ? 1.281 9.82 3.189 1 95.06 24 VAL B CA 1
ATOM 618 C C . VAL B 1 24 ? 1.303 9.82 1.663 1 95.06 24 VAL B C 1
ATOM 620 O O . VAL B 1 24 ? 0.254 9.906 1.021 1 95.06 24 VAL B O 1
ATOM 623 N N . LEU B 1 25 ? 2.531 9.758 1.117 1 92.9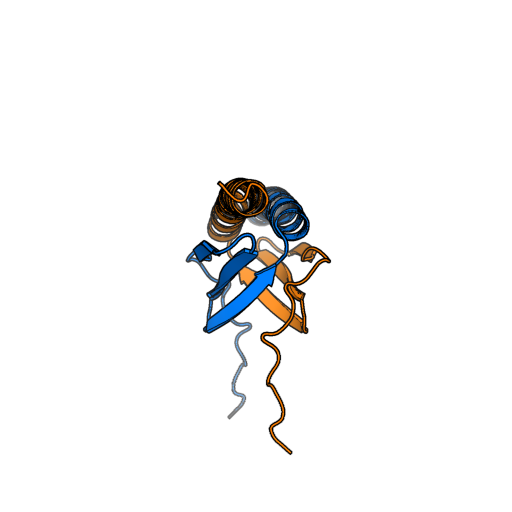4 25 LEU B N 1
ATOM 624 C CA . LEU B 1 25 ? 2.734 9.625 -0.321 1 92.94 25 LEU B CA 1
ATOM 625 C C . LEU B 1 25 ? 3.232 8.219 -0.668 1 92.94 25 LEU B C 1
ATOM 627 O O . LEU B 1 25 ? 4.168 7.719 -0.041 1 92.94 25 LEU B O 1
ATOM 631 N N . LEU B 1 26 ? 2.492 7.574 -1.559 1 91.31 26 LEU B N 1
ATOM 632 C CA . LEU B 1 26 ? 2.943 6.285 -2.066 1 91.31 26 LEU B CA 1
ATOM 633 C C . LEU B 1 26 ? 3.381 6.398 -3.521 1 91.31 26 LEU B C 1
ATOM 635 O O . LEU B 1 26 ? 2.578 6.738 -4.395 1 91.31 26 LEU B O 1
ATOM 639 N N . ASP B 1 27 ? 4.637 6.141 -3.686 1 87.81 27 ASP B N 1
ATOM 640 C CA . ASP B 1 27 ? 5.184 6.039 -5.035 1 87.81 27 ASP B CA 1
ATOM 641 C C . ASP B 1 27 ? 5.277 4.582 -5.48 1 87.81 27 ASP B C 1
ATOM 643 O O . ASP B 1 27 ? 6.129 3.832 -5 1 87.81 27 ASP B O 1
ATOM 647 N N . GLY B 1 28 ? 4.219 4.102 -6.164 1 79.62 28 GLY B N 1
ATOM 648 C CA . GLY B 1 28 ? 4.188 2.738 -6.668 1 79.62 28 GLY B CA 1
ATOM 649 C C . GLY B 1 28 ? 4.941 2.57 -7.973 1 79.62 28 GLY B C 1
ATOM 650 O O . GLY B 1 28 ? 5.594 3.504 -8.445 1 79.62 28 GLY B O 1
ATOM 651 N N . PRO B 1 29 ? 4.855 1.288 -8.422 1 69.38 29 PRO B N 1
ATOM 652 C CA . PRO B 1 29 ? 5.445 1.031 -9.734 1 69.38 29 PRO B CA 1
ATOM 653 C C . PRO B 1 29 ? 4.738 1.79 -10.859 1 69.38 29 PRO B C 1
ATOM 655 O O . PRO B 1 29 ? 3.566 2.146 -10.719 1 69.38 29 PRO B O 1
ATOM 658 N N . ASP B 1 30 ? 5.609 2.373 -11.922 1 65 30 ASP B N 1
ATOM 659 C CA . ASP B 1 30 ? 5.188 3.029 -13.156 1 65 30 ASP B CA 1
ATOM 660 C C . ASP B 1 30 ? 4.922 4.516 -12.93 1 65 30 ASP B C 1
ATOM 662 O O . ASP B 1 30 ? 4.207 5.152 -13.703 1 65 30 ASP B O 1
ATOM 666 N N . GLY B 1 31 ? 5.156 4.965 -11.805 1 67.12 31 GLY B N 1
ATOM 667 C CA . GLY B 1 31 ? 5.043 6.395 -11.562 1 67.12 31 GLY B CA 1
ATOM 668 C C . GLY B 1 31 ? 3.732 6.785 -10.906 1 67.12 31 GLY B C 1
ATOM 669 O O . GLY B 1 31 ? 3.314 7.941 -10.984 1 67.12 31 GLY B O 1
ATOM 670 N N . VAL B 1 32 ? 3.094 5.73 -10.391 1 68.19 32 VAL B N 1
ATOM 671 C CA . VAL B 1 32 ? 1.851 6.016 -9.68 1 68.19 32 VAL B CA 1
ATOM 672 C C . VAL B 1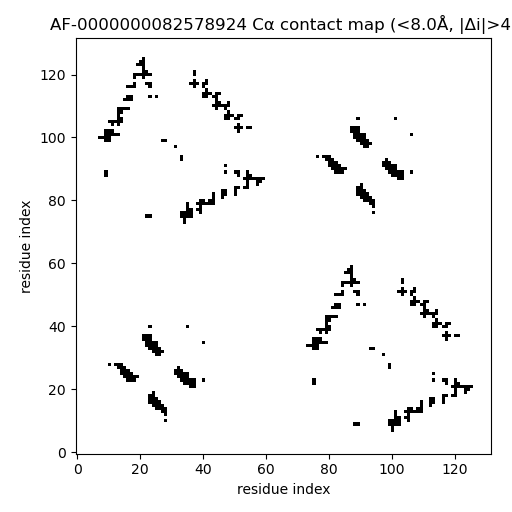 32 ? 2.16 6.676 -8.344 1 68.19 32 VAL B C 1
ATOM 674 O O . VAL B 1 32 ? 2.971 6.164 -7.562 1 68.19 32 VAL B O 1
ATOM 677 N N . ALA B 1 33 ? 1.682 7.98 -8.242 1 78.44 33 ALA B N 1
ATOM 678 C CA . ALA B 1 33 ? 1.812 8.695 -6.977 1 78.44 33 ALA B CA 1
ATOM 679 C C . ALA B 1 33 ? 0.448 8.93 -6.332 1 78.44 33 ALA B C 1
ATOM 681 O O . ALA B 1 33 ? -0.443 9.516 -6.949 1 78.44 33 ALA B O 1
ATOM 682 N N . ILE B 1 34 ? 0.292 8.352 -5.109 1 84.56 34 ILE B N 1
ATOM 683 C CA . ILE B 1 34 ? -0.953 8.469 -4.359 1 84.56 34 ILE B CA 1
ATOM 684 C C . ILE B 1 34 ? -0.695 9.203 -3.041 1 84.56 34 ILE B C 1
ATOM 686 O O . ILE B 1 34 ? 0.293 8.93 -2.357 1 84.56 34 ILE B O 1
ATOM 690 N N . ALA B 1 35 ? -1.596 10.148 -2.861 1 90.31 35 ALA B N 1
ATOM 691 C CA . ALA B 1 35 ? -1.589 10.797 -1.552 1 90.31 35 ALA B CA 1
ATOM 692 C C . ALA B 1 35 ? -2.773 10.336 -0.707 1 90.31 35 ALA B C 1
ATOM 694 O O . ALA B 1 35 ? -3.906 10.281 -1.192 1 90.31 35 ALA B O 1
ATOM 695 N N . MET B 1 36 ? -2.438 9.984 0.587 1 93.19 36 MET B N 1
ATOM 696 C CA . MET B 1 36 ? -3.459 9.469 1.495 1 93.19 36 MET B CA 1
ATOM 697 C C . MET B 1 36 ? -3.338 10.117 2.871 1 93.19 36 MET B C 1
ATOM 699 O O . MET B 1 36 ? -2.256 10.555 3.262 1 93.19 36 MET B O 1
ATOM 703 N N . THR B 1 37 ? -4.547 10.18 3.555 1 95.5 37 THR B N 1
ATOM 704 C CA . THR B 1 37 ? -4.492 10.5 4.977 1 95.5 37 THR B CA 1
ATOM 705 C C . THR B 1 37 ? -3.785 9.398 5.754 1 95.5 37 THR B C 1
ATOM 707 O O . THR B 1 37 ? -3.695 8.258 5.285 1 95.5 37 THR B O 1
ATOM 710 N N . PRO B 1 38 ? -3.289 9.773 6.914 1 96.81 38 PRO B N 1
ATOM 711 C CA . PRO B 1 38 ? -2.639 8.75 7.738 1 96.81 38 PRO B CA 1
ATOM 712 C C . PRO B 1 38 ? -3.547 7.555 8.023 1 96.81 38 PRO B C 1
ATOM 714 O O . PRO B 1 38 ? -3.102 6.406 7.957 1 96.81 38 PRO B O 1
ATOM 717 N N . ARG B 1 39 ? -4.727 7.824 8.203 1 96.81 39 ARG B N 1
ATOM 718 C CA . ARG B 1 39 ? -5.664 6.746 8.492 1 96.81 39 ARG B CA 1
ATOM 719 C C . ARG B 1 39 ? -5.836 5.832 7.281 1 96.81 39 ARG B C 1
ATOM 721 O O . ARG B 1 39 ? -5.781 4.605 7.41 1 96.81 39 ARG B O 1
ATOM 728 N N . ALA B 1 40 ? -6.055 6.402 6.152 1 96 40 ALA B N 1
ATOM 729 C CA . ALA B 1 40 ? -6.219 5.633 4.922 1 96 40 ALA B CA 1
ATOM 730 C C . ALA B 1 40 ? -4.961 4.824 4.609 1 96 40 ALA B C 1
ATOM 732 O O . ALA B 1 40 ? -5.051 3.662 4.203 1 96 40 ALA B O 1
ATOM 733 N N . ALA B 1 41 ? -3.854 5.406 4.781 1 96.19 41 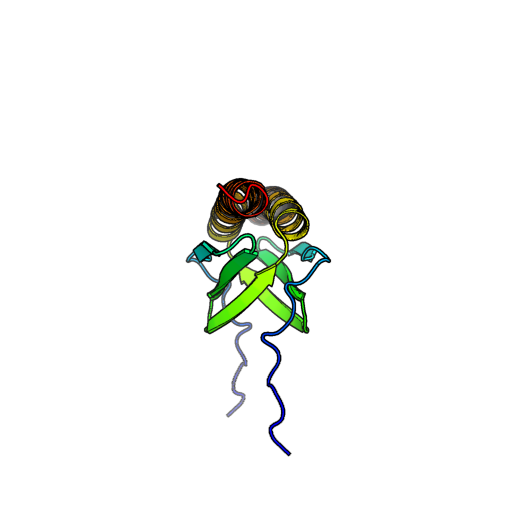ALA B N 1
ATOM 734 C CA . ALA B 1 41 ? -2.578 4.746 4.512 1 96.19 41 ALA B CA 1
ATOM 735 C C . ALA B 1 41 ? -2.377 3.545 5.43 1 96.19 41 ALA B C 1
ATOM 737 O O . ALA B 1 41 ? -1.931 2.484 4.988 1 96.19 41 ALA B O 1
ATOM 738 N N . GLU B 1 42 ? -2.67 3.762 6.652 1 97.94 42 GLU B N 1
ATOM 739 C CA . GLU B 1 42 ? -2.51 2.668 7.609 1 97.94 42 GLU B CA 1
ATOM 740 C C . GLU B 1 42 ? -3.395 1.48 7.242 1 97.94 42 GLU B C 1
ATOM 742 O O . GLU B 1 42 ? -2.932 0.339 7.211 1 97.94 42 GLU B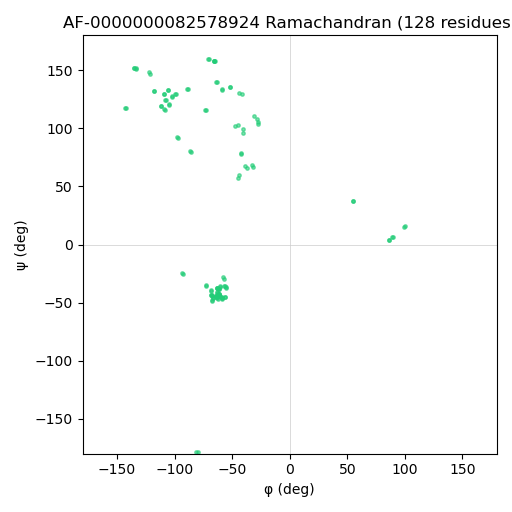 O 1
ATOM 747 N N . GLU B 1 43 ? -4.57 1.751 6.914 1 97.38 43 GLU B N 1
ATOM 748 C CA . GLU B 1 43 ? -5.488 0.681 6.543 1 97.38 43 GLU B CA 1
ATOM 749 C C . GLU B 1 43 ? -5.066 0.018 5.234 1 97.38 43 GLU B C 1
ATOM 751 O O . GLU B 1 43 ? -5.121 -1.207 5.105 1 97.38 43 GLU B O 1
ATOM 756 N N . THR B 1 44 ? -4.691 0.863 4.23 1 95.69 44 THR B N 1
ATOM 757 C CA . THR B 1 44 ? -4.195 0.318 2.971 1 95.69 44 THR B CA 1
ATOM 758 C C . THR B 1 44 ? -3.006 -0.607 3.213 1 95.69 44 THR B C 1
ATOM 760 O O . THR B 1 44 ? -2.932 -1.693 2.633 1 95.69 44 THR B O 1
ATOM 763 N N . GLY B 1 45 ? -2.084 -0.098 4.086 1 97.19 45 GLY B N 1
ATOM 764 C CA . GLY B 1 45 ? -0.924 -0.913 4.406 1 97.19 45 GLY B CA 1
ATOM 765 C C . GLY B 1 45 ? -1.287 -2.256 5.016 1 97.19 45 GLY B C 1
ATOM 766 O O . GLY B 1 45 ? -0.751 -3.291 4.609 1 97.19 45 GLY B O 1
ATOM 767 N N . ARG B 1 46 ? -2.186 -2.291 5.957 1 98.38 46 ARG B N 1
ATOM 768 C CA . ARG B 1 46 ? -2.613 -3.525 6.609 1 98.38 46 ARG B CA 1
ATOM 769 C C . ARG B 1 46 ? -3.273 -4.473 5.609 1 98.38 46 ARG B C 1
ATOM 771 O O . ARG B 1 46 ? -3.043 -5.684 5.652 1 98.38 46 ARG B O 1
ATOM 778 N N . ARG B 1 47 ? -4.004 -3.941 4.707 1 97.44 47 ARG B N 1
ATOM 779 C CA . ARG B 1 47 ? -4.664 -4.746 3.682 1 97.44 47 ARG B CA 1
ATOM 780 C C . ARG B 1 47 ? -3.643 -5.359 2.729 1 97.44 47 ARG B C 1
ATOM 782 O O . ARG B 1 47 ? -3.791 -6.508 2.311 1 97.44 47 ARG B O 1
ATOM 789 N N . LEU B 1 48 ? -2.648 -4.543 2.412 1 97.12 48 LEU B N 1
ATOM 790 C CA . LEU B 1 48 ? -1.593 -5.043 1.537 1 97.12 48 LEU B CA 1
ATOM 791 C C . LEU B 1 48 ? -0.877 -6.23 2.172 1 97.12 48 LEU B C 1
ATOM 793 O O . LEU B 1 48 ? -0.611 -7.23 1.502 1 97.12 48 LEU B O 1
ATOM 797 N N . VAL B 1 49 ? -0.569 -6.148 3.467 1 98.5 49 VAL B N 1
ATOM 798 C CA . VAL B 1 49 ? 0.128 -7.223 4.168 1 98.5 49 VAL B CA 1
ATOM 799 C C . VAL B 1 49 ? -0.742 -8.477 4.188 1 98.5 49 VAL B C 1
ATOM 801 O O . VAL B 1 49 ? -0.262 -9.578 3.904 1 98.5 49 VAL B O 1
ATOM 804 N N . ALA B 1 50 ? -1.985 -8.289 4.477 1 98.38 50 ALA B N 1
ATOM 805 C CA . ALA B 1 50 ? -2.898 -9.43 4.508 1 98.38 50 ALA B CA 1
ATOM 806 C C . ALA B 1 50 ? -3.008 -10.086 3.133 1 98.38 50 ALA B C 1
ATOM 808 O O . ALA B 1 50 ? -2.963 -11.312 3.016 1 98.38 50 ALA B O 1
ATOM 809 N N . ALA B 1 51 ? -3.188 -9.297 2.105 1 97.69 51 ALA B N 1
ATOM 810 C CA . ALA B 1 51 ? -3.301 -9.797 0.739 1 97.69 51 ALA B CA 1
ATOM 811 C C . ALA B 1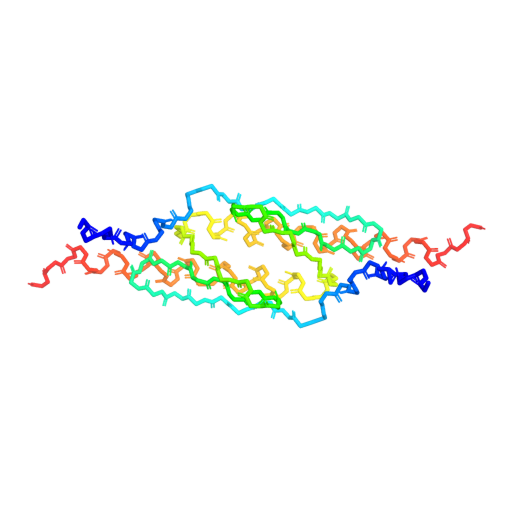 51 ? -2.027 -10.523 0.315 1 97.69 51 ALA B C 1
ATOM 813 O O . ALA B 1 51 ? -2.088 -11.523 -0.404 1 97.69 51 ALA B O 1
ATOM 814 N N . ALA B 1 52 ? -0.885 -10.023 0.713 1 97.75 52 ALA B N 1
ATOM 815 C CA . ALA B 1 52 ? 0.396 -10.656 0.408 1 97.75 52 ALA B CA 1
ATOM 816 C C . ALA B 1 52 ? 0.455 -12.078 0.962 1 97.75 52 ALA B C 1
ATOM 818 O O . ALA B 1 52 ? 0.896 -13 0.275 1 97.75 52 ALA B O 1
ATOM 819 N N . HIS B 1 53 ? 0.036 -12.148 2.191 1 97.5 53 HIS B N 1
ATOM 820 C CA . HIS B 1 53 ? 0.036 -13.461 2.826 1 97.5 53 HIS B CA 1
ATOM 821 C C . HIS B 1 53 ? -0.886 -14.43 2.092 1 97.5 53 HIS B C 1
ATOM 823 O O . HIS B 1 53 ? -0.527 -15.586 1.868 1 97.5 53 HIS B O 1
ATOM 829 N N . GLU B 1 54 ? -2.049 -13.953 1.71 1 97.06 54 GLU B N 1
ATOM 830 C CA . GLU B 1 54 ? -2.992 -14.773 0.961 1 97.06 54 GLU B CA 1
ATOM 831 C C . GLU B 1 54 ? -2.412 -15.188 -0.389 1 97.06 54 GLU B C 1
ATOM 833 O O . GLU B 1 54 ? -2.512 -16.344 -0.782 1 97.06 54 GLU B O 1
ATOM 838 N N . ALA B 1 55 ? -1.808 -14.32 -1.045 1 96.75 55 ALA B N 1
ATOM 839 C CA . ALA B 1 55 ? -1.229 -14.578 -2.359 1 96.75 55 ALA B CA 1
ATOM 840 C C . ALA B 1 55 ? -0.107 -15.609 -2.27 1 96.75 55 ALA B C 1
ATOM 842 O O . ALA B 1 55 ? 0.019 -16.484 -3.139 1 96.75 55 ALA B O 1
ATOM 843 N N . ALA B 1 56 ? 0.727 -15.453 -1.313 1 95.69 56 ALA B N 1
ATOM 844 C CA . ALA B 1 56 ? 1.819 -16.406 -1.111 1 95.69 56 ALA B CA 1
ATOM 845 C C . ALA B 1 56 ? 1.288 -17.812 -0.94 1 95.69 56 ALA B C 1
ATOM 847 O O . ALA B 1 56 ? 1.893 -18.781 -1.428 1 95.69 56 ALA B O 1
ATOM 848 N N . SER B 1 57 ? 0.175 -17.844 -0.292 1 94.88 57 SER B N 1
ATOM 849 C CA . SER B 1 57 ? -0.431 -19.156 -0.053 1 94.88 57 SER B CA 1
ATOM 850 C C . SER B 1 57 ? -1.016 -19.734 -1.335 1 94.88 57 SER B C 1
ATOM 852 O O . SER B 1 57 ? -1.064 -20.953 -1.504 1 94.88 57 SER B O 1
ATOM 854 N N . GLN B 1 58 ? -1.548 -18.938 -2.18 1 92.12 58 GLN B N 1
ATOM 855 C CA . GLN B 1 58 ? -2.135 -19.344 -3.449 1 92.12 58 GLN B CA 1
ATOM 856 C C . GLN B 1 58 ? -1.069 -19.891 -4.398 1 92.12 58 GLN B C 1
ATOM 858 O O . GLN B 1 58 ? -1.343 -20.781 -5.207 1 92.12 58 GLN B O 1
ATOM 863 N N . GLY B 1 59 ? -0.002 -19.125 -4.445 1 80.62 59 GLY B N 1
ATOM 864 C CA . GLY B 1 59 ? 1.079 -19.562 -5.312 1 80.62 59 GLY B CA 1
ATOM 865 C C . GLY B 1 59 ? 1.689 -20.891 -4.887 1 80.62 59 GLY B C 1
ATOM 866 O O . GLY B 1 59 ? 2.176 -21.656 -5.723 1 80.62 59 GLY B O 1
ATOM 867 N N . SER B 1 60 ? 1.869 -21.062 -3.637 1 70 60 SER B N 1
ATOM 868 C CA . SER B 1 60 ? 2.396 -22.344 -3.15 1 70 60 SER B CA 1
ATOM 869 C C . SER B 1 60 ? 1.455 -23.5 -3.482 1 70 60 SER B C 1
ATOM 871 O O . SER B 1 60 ? 1.902 -24.609 -3.736 1 70 60 SER B O 1
ATOM 873 N N . ALA B 1 61 ? 0.225 -23.219 -3.375 1 63.19 61 ALA B N 1
ATOM 874 C CA . ALA B 1 61 ? -0.755 -24.281 -3.6 1 63.19 61 ALA B CA 1
ATOM 875 C C . ALA B 1 61 ? -0.775 -24.703 -5.062 1 63.19 61 ALA B C 1
ATOM 877 O O . ALA B 1 61 ? -1.057 -25.859 -5.375 1 63.19 61 ALA B O 1
ATOM 878 N N . GLU B 1 62 ? -0.745 -23.734 -5.82 1 55.97 62 GLU B N 1
ATOM 879 C CA . GLU B 1 62 ? -0.776 -24.141 -7.223 1 55.97 62 GLU B CA 1
ATOM 880 C C . GLU B 1 62 ? 0.424 -25.016 -7.574 1 55.97 62 GLU B C 1
ATOM 882 O O . GLU B 1 62 ? 0.369 -25.797 -8.523 1 55.97 62 GLU B O 1
ATOM 887 N N . ALA B 1 63 ? 1.591 -24.703 -6.977 1 54.34 63 ALA B N 1
ATOM 888 C CA . ALA B 1 63 ? 2.734 -25.547 -7.312 1 54.34 63 ALA B CA 1
ATOM 889 C C . ALA B 1 63 ? 2.443 -27.016 -7 1 54.34 63 ALA B C 1
ATOM 891 O O . ALA B 1 63 ? 3.209 -27.906 -7.387 1 54.34 63 ALA B O 1
ATOM 892 N N . HIS B 1 64 ? 1.594 -27.297 -6.004 1 48.19 64 HIS B N 1
ATOM 893 C CA . HIS B 1 64 ? 1.42 -28.734 -5.805 1 48.19 64 HIS B CA 1
ATOM 894 C C . HIS B 1 64 ? 0.351 -29.281 -6.734 1 48.19 64 HIS B C 1
ATOM 896 O O . HIS B 1 64 ? -0.823 -28.922 -6.629 1 48.19 64 HIS B O 1
ATOM 902 N N . PRO B 1 65 ? 0.686 -29.516 -8.008 1 47.31 65 PRO B N 1
ATOM 903 C CA . PRO B 1 65 ? -0.255 -30.312 -8.797 1 47.31 65 PRO B CA 1
ATOM 904 C C . PRO B 1 65 ? -0.851 -31.484 -8.008 1 47.31 65 PRO B C 1
ATOM 906 O O . PRO B 1 65 ? -0.138 -32.156 -7.262 1 47.31 65 PRO B O 1
ATOM 909 N N . SER B 1 66 ? -2.084 -31.281 -7.414 1 37.5 66 SER B N 1
ATOM 910 C CA . SER B 1 66 ? -2.584 -32.594 -7.031 1 37.5 66 SER B CA 1
ATOM 911 C C . SER B 1 66 ? -2.357 -33.625 -8.141 1 37.5 66 SER B C 1
ATOM 913 O O . SER B 1 66 ? -2.412 -33.281 -9.32 1 37.5 66 SER B O 1
#

Sequence (132 aa):
MGQKISPAEPAEDPGVATAEQGVVLLDGPDGVAIAMTPRAAEETGRRLVAAAHEAASQGSAEAHPSMGQKISPAEPAEDPGVATAEQGVVLLDGPDGVAIAMTPRAAEETGRRLVAAAHEAASQGSAEAHPS

Organism: NCBI:txid68569

Solvent-accessible surface area (backbone atoms only — not comparable to full-atom values): 6651 Å² total; per-residue (Å²): 128,80,71,69,73,61,72,76,72,54,33,69,64,48,40,47,44,40,51,54,91,28,26,22,36,38,39,39,78,96,73,42,74,44,50,18,29,25,67,14,28,31,51,24,8,54,34,22,35,53,17,11,55,50,5,49,52,43,44,58,51,59,69,51,70,125,128,80,72,68,74,61,73,77,72,52,32,69,64,47,41,48,43,39,50,52,92,28,26,22,38,37,41,40,77,96,73,42,74,44,50,18,28,24,67,13,27,31,52,24,9,53,34,21,35,52,16,10,55,51,5,50,52,44,44,57,49,62,68,52,70,126

Nearest PDB structures (foldseek):
  6u8t-assembly1_B  TM=6.023E-01  e=2.271E+00  Pasteurella multocida subsp. multocida str. Pm70
  4pht-assembly1_X  TM=7.477E-01  e=5.898E+00  Vibrio vulnificus CMCP6
  6h3n-assembly1_B  TM=4.460E-01  e=7.139E+00  Pseudomonas aeruginosa PAO1
  6akf-assembly4_G  TM=5.182E-01  e=9.208E+00  Mus musculus
  3lze-assembly1_A  TM=8.504E-01  e=2.010E+00  Plasmodium vivax

Radius of gyration: 16.88 Å; Cα contacts (8 Å, |Δi|>4): 277; chains: 2; bounding box: 20×63×54 Å